Protein AF-X1IZ24-F1 (afdb_monomer_lite)

InterPro domains:
  IPR026870 Zinc-ribbon domain [PF13240] (3-24)

Structure (mmCIF, N/CA/C/O backbone):
data_AF-X1IZ24-F1
#
_entry.id   AF-X1IZ24-F1
#
loop_
_atom_site.group_PDB
_atom_site.id
_atom_site.type_symbol
_atom_site.label_atom_id
_atom_site.label_alt_id
_atom_site.label_comp_id
_atom_site.label_asym_id
_atom_site.label_entity_id
_atom_site.label_seq_id
_atom_site.pdbx_PDB_ins_code
_atom_site.Cartn_x
_atom_site.Cartn_y
_atom_site.Cartn_z
_atom_site.occupancy
_atom_site.B_iso_or_equiv
_atom_site.auth_seq_id
_atom_site.auth_comp_id
_atom_site.auth_asym_id
_atom_site.auth_atom_id
_atom_site.pdbx_PDB_model_num
ATOM 1 N N . MET A 1 1 ? 10.680 2.118 -9.728 1.00 61.44 1 MET A N 1
ATOM 2 C CA . MET A 1 1 ? 9.742 1.188 -10.395 1.00 61.44 1 MET A CA 1
ATOM 3 C C . MET A 1 1 ? 9.892 -0.179 -9.757 1.00 61.44 1 MET A C 1
ATOM 5 O O . MET A 1 1 ? 10.920 -0.819 -9.950 1.00 61.44 1 MET A O 1
ATOM 9 N N . SER A 1 2 ? 8.911 -0.598 -8.965 1.00 83.31 2 SER A N 1
ATOM 10 C CA . SER A 1 2 ? 8.871 -1.932 -8.365 1.00 83.31 2 SER A CA 1
ATOM 11 C C . SER A 1 2 ? 8.239 -2.937 -9.340 1.00 83.31 2 SER A C 1
ATOM 13 O O . SER A 1 2 ? 7.447 -2.575 -10.212 1.00 83.31 2 SER A O 1
ATOM 15 N N . LYS A 1 3 ? 8.631 -4.212 -9.250 1.00 89.25 3 LYS A N 1
ATOM 16 C CA . LYS A 1 3 ? 8.020 -5.309 -10.017 1.00 89.25 3 LYS A CA 1
ATOM 17 C C . LYS A 1 3 ? 7.174 -6.162 -9.082 1.00 89.25 3 LYS A C 1
ATOM 19 O O . LYS A 1 3 ? 7.541 -6.371 -7.928 1.00 89.25 3 LYS A O 1
ATOM 24 N N . CYS A 1 4 ? 6.046 -6.654 -9.579 1.00 89.50 4 CYS A N 1
ATOM 25 C CA . CYS A 1 4 ? 5.226 -7.605 -8.841 1.00 89.50 4 CYS A CA 1
ATOM 26 C C . CYS A 1 4 ? 6.019 -8.907 -8.617 1.00 89.50 4 CYS A C 1
ATOM 28 O O . CYS A 1 4 ? 6.475 -9.475 -9.608 1.00 89.50 4 CYS A O 1
ATOM 30 N N . PRO A 1 5 ? 6.129 -9.429 -7.382 1.00 87.44 5 PRO A N 1
ATOM 31 C CA . PRO A 1 5 ? 6.851 -10.678 -7.119 1.00 87.44 5 PRO A CA 1
ATOM 32 C C . PRO A 1 5 ? 6.137 -11.928 -7.662 1.00 87.44 5 PRO A C 1
ATOM 34 O O . PRO A 1 5 ? 6.736 -12.993 -7.717 1.00 87.44 5 PRO A O 1
ATOM 37 N N . TYR A 1 6 ? 4.865 -11.809 -8.062 1.00 90.81 6 TYR A N 1
ATOM 38 C CA . TYR A 1 6 ? 4.057 -12.935 -8.543 1.00 90.81 6 TYR A CA 1
ATOM 39 C C . TYR A 1 6 ? 3.970 -13.020 -10.070 1.00 90.81 6 TYR A C 1
ATOM 41 O O . TYR A 1 6 ? 3.894 -14.113 -10.617 1.00 90.81 6 TYR A O 1
ATOM 49 N N . CYS A 1 7 ? 3.942 -11.883 -10.774 1.00 92.69 7 CYS A N 1
ATOM 50 C CA . CYS A 1 7 ? 3.776 -11.856 -12.236 1.00 92.69 7 CYS A CA 1
ATOM 51 C C . CYS A 1 7 ? 4.859 -11.068 -12.980 1.00 92.69 7 CYS A C 1
ATOM 53 O O . CYS A 1 7 ? 4.768 -10.903 -14.195 1.00 92.69 7 CYS A O 1
ATOM 55 N N . ASN A 1 8 ? 5.845 -10.526 -12.262 1.00 90.94 8 ASN A N 1
ATOM 56 C CA . ASN A 1 8 ? 6.971 -9.745 -12.781 1.00 90.94 8 ASN A CA 1
ATOM 57 C C . ASN A 1 8 ? 6.609 -8.493 -13.597 1.00 90.94 8 ASN A C 1
ATOM 59 O O . ASN A 1 8 ? 7.503 -7.829 -14.129 1.00 90.94 8 ASN A O 1
ATOM 63 N N . LYS A 1 9 ? 5.325 -8.116 -13.660 1.00 91.25 9 LYS A N 1
ATOM 64 C CA . LYS A 1 9 ? 4.889 -6.873 -14.300 1.00 91.25 9 LYS A CA 1
ATOM 65 C C . LYS A 1 9 ? 5.278 -5.659 -13.470 1.00 91.25 9 LYS A C 1
ATOM 67 O O . LYS A 1 9 ? 5.466 -5.744 -12.254 1.00 91.25 9 LYS A O 1
ATOM 72 N N . THR A 1 10 ? 5.399 -4.528 -14.149 1.00 90.56 10 THR A N 1
ATOM 73 C CA . THR A 1 10 ? 5.681 -3.234 -13.535 1.00 90.56 10 THR A CA 1
ATOM 74 C C . THR A 1 10 ? 4.526 -2.805 -12.641 1.00 90.56 10 THR A C 1
ATOM 76 O O . THR A 1 10 ? 3.354 -2.914 -12.999 1.00 90.56 10 THR A O 1
ATOM 79 N N . VAL A 1 11 ? 4.875 -2.338 -11.449 1.00 89.50 11 VAL A N 1
ATOM 80 C CA . VAL A 1 11 ? 3.941 -1.878 -10.428 1.00 89.50 11 VAL A CA 1
ATOM 81 C C . VAL A 1 11 ? 4.396 -0.498 -9.981 1.00 89.50 11 VAL A C 1
ATOM 83 O O . VAL A 1 11 ? 5.588 -0.225 -9.813 1.00 89.50 11 VAL A O 1
ATOM 86 N N . THR A 1 12 ? 3.435 0.402 -9.813 1.00 84.50 12 THR A N 1
ATOM 87 C CA . THR A 1 12 ? 3.704 1.723 -9.248 1.00 84.50 12 THR A CA 1
ATOM 88 C C . THR A 1 12 ? 3.794 1.607 -7.734 1.00 84.50 12 THR A C 1
ATOM 90 O O . THR A 1 12 ? 2.963 0.946 -7.117 1.00 84.50 12 THR A O 1
ATOM 93 N N . ASP A 1 13 ? 4.718 2.327 -7.100 1.00 78.81 13 ASP A N 1
ATOM 94 C CA . ASP A 1 13 ? 4.920 2.243 -5.647 1.00 78.81 13 ASP A CA 1
ATOM 95 C C . ASP A 1 13 ? 3.686 2.672 -4.829 1.00 78.81 13 ASP A C 1
ATOM 97 O O . ASP A 1 13 ? 3.611 2.390 -3.640 1.00 78.81 13 ASP A O 1
ATOM 101 N N . ASN A 1 14 ? 2.676 3.293 -5.442 1.00 76.75 14 ASN A N 1
ATOM 102 C CA . ASN A 1 14 ? 1.399 3.632 -4.803 1.00 76.75 14 ASN A CA 1
ATOM 103 C C . ASN A 1 14 ? 0.353 2.501 -4.844 1.00 76.75 14 ASN A C 1
ATOM 105 O O . ASN A 1 14 ? -0.698 2.621 -4.218 1.00 76.75 14 ASN A O 1
ATOM 109 N N . GLN A 1 15 ? 0.612 1.408 -5.564 1.00 78.81 15 GLN A N 1
ATOM 110 C CA . GLN A 1 15 ? -0.340 0.313 -5.734 1.00 78.81 15 GLN A CA 1
ATOM 111 C C . GLN A 1 15 ? -0.255 -0.686 -4.575 1.00 78.81 15 GLN A C 1
ATOM 113 O O . GLN A 1 15 ? 0.821 -1.050 -4.101 1.00 78.81 15 GLN A O 1
ATOM 118 N N . VAL A 1 16 ? -1.424 -1.130 -4.113 1.00 84.62 16 VAL A N 1
ATOM 119 C CA . VAL A 1 16 ? -1.557 -2.146 -3.054 1.00 84.62 16 VAL A CA 1
ATOM 120 C C . VAL A 1 16 ? -1.794 -3.534 -3.634 1.00 84.62 16 VAL A C 1
ATOM 122 O O . VAL A 1 16 ? -1.339 -4.531 -3.078 1.00 84.62 16 VAL A O 1
ATOM 125 N N . LEU A 1 17 ? -2.489 -3.579 -4.767 1.00 88.62 17 LEU A N 1
ATOM 126 C CA . LEU A 1 17 ? -2.803 -4.777 -5.527 1.00 88.62 17 LEU A CA 1
ATOM 127 C C . LEU A 1 17 ? -2.163 -4.644 -6.904 1.00 88.62 17 LEU A C 1
ATOM 129 O O . LEU A 1 17 ? -2.151 -3.556 -7.484 1.00 88.62 17 LEU A O 1
ATOM 133 N N . CYS A 1 18 ? -1.654 -5.747 -7.439 1.00 88.94 18 CYS A N 1
ATOM 134 C CA . CYS A 1 18 ? -1.233 -5.790 -8.828 1.00 88.94 18 CYS A CA 1
ATOM 135 C C . CYS A 1 18 ? -2.473 -5.723 -9.723 1.00 88.94 18 CYS A C 1
ATOM 137 O O . CYS A 1 18 ? -3.313 -6.616 -9.663 1.00 88.94 18 CYS A O 1
ATOM 139 N N . MET A 1 19 ? -2.568 -4.723 -10.598 1.00 86.94 19 MET A N 1
ATOM 140 C CA . MET A 1 19 ? -3.688 -4.626 -11.549 1.00 86.94 19 MET A CA 1
ATOM 141 C C . MET A 1 19 ? -3.648 -5.704 -12.639 1.00 86.94 19 MET A C 1
ATOM 143 O O . MET A 1 19 ? -4.627 -5.886 -13.351 1.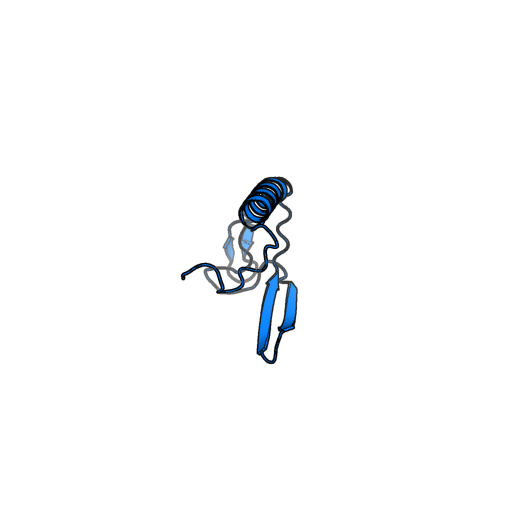00 86.94 19 MET A O 1
ATOM 147 N N . ASN A 1 20 ? -2.530 -6.422 -12.777 1.00 90.69 20 ASN A N 1
ATOM 148 C CA . ASN A 1 20 ? -2.389 -7.441 -13.807 1.00 90.69 20 ASN A CA 1
ATOM 149 C C . ASN A 1 20 ? -2.698 -8.863 -13.321 1.00 90.69 20 ASN A C 1
ATOM 151 O O . ASN A 1 20 ? -3.272 -9.639 -14.073 1.00 90.69 20 ASN A O 1
ATOM 155 N N . CYS A 1 21 ? -2.285 -9.230 -12.106 1.00 90.56 21 CYS A N 1
ATOM 156 C CA . CYS A 1 21 ? -2.533 -10.572 -11.560 1.00 90.56 21 CYS A CA 1
ATOM 157 C C . CYS A 1 21 ? -3.435 -10.584 -10.320 1.00 90.56 21 CYS A C 1
ATOM 159 O O . CYS A 1 21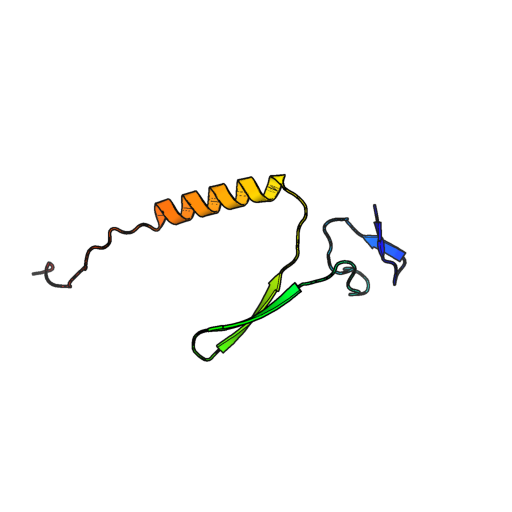 ? -3.740 -11.654 -9.809 1.00 90.56 21 CYS A O 1
ATOM 161 N N . GLY A 1 22 ? -3.826 -9.421 -9.793 1.00 87.50 22 GLY A N 1
ATOM 162 C CA . GLY A 1 22 ? -4.658 -9.315 -8.591 1.00 87.50 22 GLY A CA 1
ATOM 163 C C . GLY A 1 22 ? -3.929 -9.596 -7.274 1.00 87.50 22 GLY A C 1
ATOM 164 O O . GLY A 1 22 ? -4.525 -9.452 -6.210 1.00 87.50 22 GLY A O 1
ATOM 165 N N . SER A 1 23 ? -2.641 -9.960 -7.303 1.00 88.06 23 SER A N 1
ATOM 166 C CA . SER A 1 23 ? -1.889 -10.277 -6.087 1.00 88.06 23 SER A CA 1
ATOM 167 C C . SER A 1 23 ? -1.735 -9.060 -5.177 1.00 88.06 23 SER A C 1
ATOM 169 O O . SER A 1 23 ? -1.450 -7.954 -5.650 1.00 88.06 23 SER A O 1
ATOM 171 N N . GLN A 1 24 ? -1.805 -9.275 -3.869 1.00 87.12 24 GLN A N 1
ATOM 172 C CA . GLN A 1 24 ? -1.530 -8.248 -2.876 1.00 87.12 24 GLN A CA 1
ATOM 173 C C . GLN A 1 24 ? -0.025 -7.995 -2.737 1.00 87.12 24 GLN A C 1
ATOM 175 O O . GLN A 1 24 ? 0.744 -8.895 -2.423 1.00 87.12 24 GLN A O 1
ATOM 180 N N . ILE A 1 25 ? 0.387 -6.750 -2.973 1.00 87.69 25 ILE A N 1
ATOM 181 C CA . ILE A 1 25 ? 1.790 -6.309 -2.937 1.00 87.69 25 ILE A CA 1
ATOM 182 C C . ILE A 1 25 ? 2.094 -5.596 -1.618 1.00 87.69 25 ILE A C 1
ATOM 184 O O . ILE A 1 25 ? 3.211 -5.664 -1.113 1.00 87.69 25 ILE A O 1
ATOM 188 N N . LYS A 1 26 ? 1.092 -4.924 -1.036 1.00 83.56 26 LYS A N 1
ATOM 189 C CA . LYS A 1 26 ? 1.210 -4.262 0.268 1.00 83.56 26 LYS A CA 1
ATOM 190 C C . LYS A 1 26 ? 0.174 -4.787 1.260 1.00 83.56 26 LYS A C 1
ATOM 192 O O . LYS A 1 26 ? -0.971 -5.039 0.872 1.00 83.56 26 LYS A O 1
ATOM 197 N N . PRO A 1 27 ? 0.526 -4.905 2.550 1.00 79.44 27 PRO A N 1
ATOM 198 C CA . PRO A 1 27 ? -0.409 -5.364 3.565 1.00 79.44 27 PRO A CA 1
ATOM 199 C C . PRO A 1 27 ? -1.577 -4.378 3.726 1.00 79.44 27 PRO A C 1
ATOM 201 O O . PRO A 1 27 ? -1.390 -3.179 3.937 1.00 79.44 27 PRO A O 1
ATOM 204 N N . LEU A 1 28 ? -2.797 -4.908 3.640 1.00 77.19 28 LEU A N 1
ATOM 205 C CA . LEU A 1 28 ? -4.055 -4.210 3.900 1.00 77.19 28 LEU A CA 1
ATOM 206 C C . LEU A 1 28 ? -4.459 -4.478 5.345 1.00 77.19 28 LEU A C 1
ATOM 208 O O . LEU A 1 28 ? -4.559 -5.634 5.755 1.00 77.19 28 LEU A O 1
ATOM 212 N N . LYS A 1 29 ? -4.736 -3.429 6.123 1.00 75.81 29 LYS A N 1
ATOM 213 C CA . LYS A 1 29 ? -5.322 -3.593 7.456 1.00 75.81 29 LYS A CA 1
ATOM 214 C C . LYS A 1 29 ? -6.839 -3.578 7.316 1.00 75.81 29 LYS A C 1
ATOM 216 O O . LYS A 1 29 ? -7.436 -2.526 7.094 1.00 75.81 29 LYS A O 1
ATOM 221 N N . VAL A 1 30 ? -7.461 -4.747 7.440 1.00 73.56 30 VAL A N 1
ATOM 222 C CA . VAL A 1 30 ? -8.922 -4.882 7.431 1.00 73.56 30 VAL A CA 1
ATOM 223 C C . VAL A 1 30 ? -9.453 -4.601 8.835 1.00 73.56 30 VAL A C 1
ATOM 225 O O . VAL A 1 30 ? -9.077 -5.281 9.787 1.00 73.56 30 VAL A O 1
ATOM 228 N N . LYS A 1 31 ? -10.335 -3.608 8.983 1.00 74.88 31 LYS A N 1
ATOM 229 C CA . LYS A 1 31 ? -11.067 -3.352 10.231 1.00 74.88 31 LYS A CA 1
ATOM 230 C C . LYS A 1 31 ? -12.554 -3.578 9.984 1.00 74.88 31 LYS A C 1
ATOM 232 O O . LYS A 1 31 ? -13.173 -2.858 9.205 1.00 74.88 31 LYS A O 1
ATOM 237 N N . ARG A 1 32 ? -13.139 -4.571 10.655 1.00 73.19 32 ARG A N 1
ATOM 238 C CA . ARG A 1 32 ?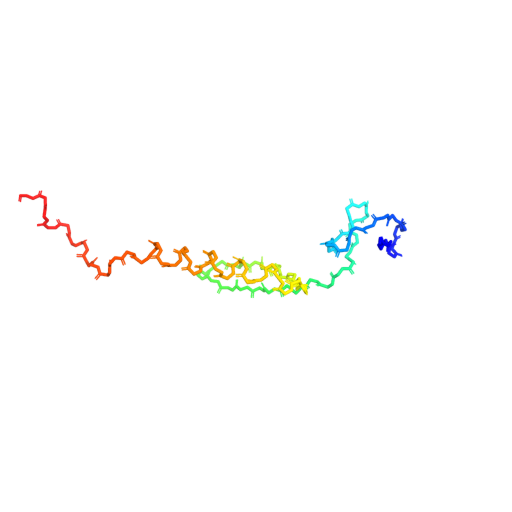 -14.594 -4.776 10.671 1.00 73.19 32 ARG A CA 1
ATOM 239 C C . ARG A 1 32 ? -15.176 -3.937 11.800 1.00 73.19 32 ARG A C 1
ATOM 241 O O . ARG A 1 32 ? -14.728 -4.058 12.937 1.00 73.19 32 ARG A O 1
ATOM 248 N N . LYS A 1 33 ? -16.130 -3.062 11.489 1.00 72.75 33 LYS A N 1
ATOM 249 C CA . LYS A 1 33 ? -16.860 -2.288 12.498 1.00 72.75 33 LYS A CA 1
ATOM 250 C C . LYS A 1 33 ? -18.345 -2.604 12.398 1.00 72.75 33 LYS A C 1
ATOM 252 O O . LYS A 1 33 ? -18.904 -2.637 11.303 1.00 72.75 33 LYS A O 1
ATOM 257 N N . PHE A 1 34 ? -18.965 -2.820 13.549 1.00 65.94 34 PHE A N 1
ATOM 258 C CA . PHE A 1 34 ? -20.404 -2.995 13.673 1.00 65.94 34 PHE A CA 1
ATOM 259 C C . PHE A 1 34 ? -20.999 -1.659 14.116 1.00 65.94 34 PHE A C 1
ATOM 261 O O . PHE A 1 34 ? -20.708 -1.191 15.213 1.00 65.94 34 PHE A O 1
ATOM 268 N N . PHE A 1 35 ? -21.761 -1.005 13.241 1.00 66.00 35 PHE A N 1
ATOM 269 C CA . PHE A 1 35 ? -22.471 0.236 13.559 1.00 66.00 35 PHE A CA 1
ATOM 270 C C . PHE A 1 35 ? -23.948 0.022 13.239 1.00 66.00 35 PHE A C 1
ATOM 272 O O . PHE A 1 35 ? -24.289 -0.256 12.091 1.00 66.00 35 PHE A O 1
ATOM 279 N N . GLY A 1 36 ? -24.812 0.128 14.254 1.00 63.97 36 GLY A N 1
ATOM 280 C CA . GLY A 1 36 ? -26.269 0.139 14.075 1.00 63.97 36 GLY A CA 1
ATOM 281 C C . GLY A 1 36 ? -26.825 -1.065 13.308 1.00 63.97 36 GLY A C 1
ATOM 282 O O . GLY A 1 36 ? -27.541 -0.888 12.329 1.00 63.97 36 GLY A O 1
ATOM 283 N N . GLY A 1 37 ? -26.453 -2.289 13.696 1.00 74.12 37 GLY A N 1
ATOM 284 C CA . GLY A 1 37 ? -27.014 -3.517 13.115 1.00 74.12 37 GLY A CA 1
ATOM 285 C C . GLY A 1 37 ? -26.438 -3.943 11.757 1.00 74.12 37 GLY A C 1
ATOM 286 O O . GLY A 1 37 ? -26.780 -5.020 11.278 1.00 74.12 37 GLY A O 1
ATOM 287 N N . LYS A 1 38 ? -25.547 -3.153 11.135 1.00 69.56 38 LYS A N 1
ATOM 288 C CA . LYS A 1 38 ? -24.893 -3.495 9.858 1.00 69.56 38 LYS A CA 1
ATOM 289 C C . LYS A 1 38 ? -23.380 -3.677 10.028 1.00 69.56 38 LYS A C 1
ATOM 291 O O . LYS A 1 38 ? -22.700 -2.859 10.657 1.00 69.56 38 LYS A O 1
ATOM 296 N N . ILE A 1 39 ? -22.842 -4.746 9.433 1.00 72.38 39 ILE A N 1
ATOM 297 C CA . ILE A 1 39 ? -21.396 -5.000 9.356 1.00 72.38 39 ILE A CA 1
ATOM 298 C C . ILE A 1 39 ? -20.817 -4.151 8.224 1.00 72.38 39 ILE A C 1
ATOM 300 O O . ILE A 1 39 ? -21.138 -4.365 7.060 1.00 72.38 39 ILE A O 1
ATOM 304 N N . ASN A 1 40 ? -19.922 -3.222 8.561 1.00 72.94 40 ASN A N 1
ATOM 305 C CA . ASN A 1 40 ? -19.146 -2.470 7.580 1.00 72.94 40 ASN A CA 1
ATOM 306 C C . ASN A 1 40 ? -17.696 -2.975 7.581 1.00 72.94 40 ASN A C 1
ATOM 308 O O . ASN A 1 40 ? -17.035 -3.017 8.627 1.00 72.94 40 ASN A O 1
ATOM 312 N N . VAL A 1 41 ? -17.190 -3.359 6.406 1.00 71.88 41 VAL A N 1
ATOM 313 C CA . VAL A 1 41 ? -15.789 -3.760 6.213 1.00 71.88 41 VAL A CA 1
ATOM 314 C C . VAL A 1 41 ? -15.002 -2.551 5.720 1.00 71.88 41 VAL A C 1
ATOM 316 O O . VAL A 1 41 ? -15.213 -2.081 4.608 1.00 71.88 41 VAL A O 1
ATOM 319 N N . ILE A 1 42 ? -14.088 -2.041 6.547 1.00 73.44 42 ILE A N 1
ATOM 320 C CA . ILE A 1 42 ? -13.226 -0.909 6.197 1.00 73.44 42 ILE A CA 1
ATOM 321 C C . ILE A 1 42 ? -11.835 -1.451 5.873 1.00 73.44 42 ILE A C 1
ATOM 323 O O . ILE A 1 42 ? -11.152 -2.010 6.736 1.00 73.44 42 ILE A O 1
ATOM 327 N N . LEU A 1 43 ? -11.402 -1.268 4.627 1.00 70.56 43 LEU A N 1
ATOM 328 C CA . LEU A 1 43 ? -10.034 -1.543 4.195 1.00 70.56 43 LEU A CA 1
ATOM 329 C C . LEU A 1 43 ? -9.192 -0.287 4.422 1.00 70.56 43 LEU A C 1
ATOM 331 O O . LEU A 1 43 ? -9.453 0.759 3.836 1.00 70.56 43 LEU A O 1
ATOM 335 N N . SER A 1 44 ? -8.198 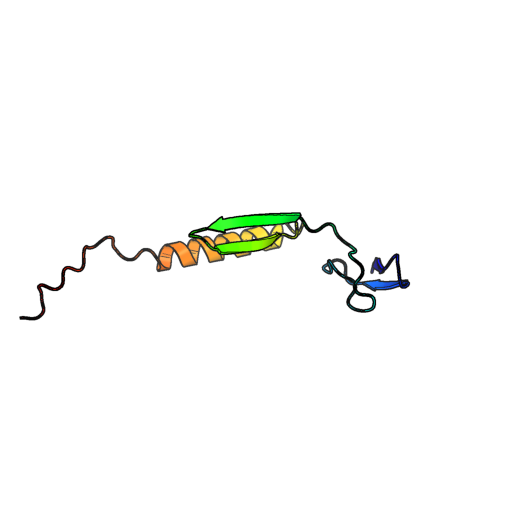-0.368 5.302 1.00 65.00 44 SER A N 1
ATOM 336 C CA . SER A 1 44 ? -7.260 0.726 5.554 1.00 65.00 44 SER A CA 1
ATOM 337 C C . SER A 1 44 ? -5.891 0.387 4.971 1.00 65.00 44 SER A C 1
ATOM 339 O O . SER A 1 44 ? -5.285 -0.628 5.321 1.00 65.00 44 SER A O 1
ATOM 341 N N . VAL A 1 45 ? -5.388 1.266 4.107 1.00 67.50 45 VAL A N 1
ATOM 342 C CA . VAL A 1 45 ? -4.020 1.213 3.580 1.00 67.50 45 VAL A CA 1
ATOM 343 C C . VAL A 1 45 ? -3.184 2.233 4.340 1.00 67.50 45 VAL A C 1
ATOM 345 O O . VAL A 1 45 ? -3.576 3.393 4.437 1.00 67.50 45 VAL A O 1
ATOM 348 N N . ASN A 1 46 ? -2.036 1.825 4.880 1.00 60.91 46 ASN A N 1
ATOM 349 C CA . ASN A 1 46 ? -1.097 2.779 5.461 1.00 60.91 46 ASN A CA 1
ATOM 350 C C . ASN A 1 46 ? -0.276 3.411 4.325 1.00 60.91 46 ASN A C 1
ATOM 352 O O . ASN A 1 46 ? 0.592 2.754 3.750 1.00 60.91 46 ASN A O 1
ATOM 356 N N . ARG A 1 47 ? -0.602 4.652 3.951 1.00 60.59 47 ARG A N 1
ATOM 357 C CA . ARG A 1 47 ? 0.166 5.431 2.975 1.00 60.59 47 ARG A CA 1
ATOM 358 C C . ARG A 1 47 ? 1.208 6.234 3.750 1.00 60.59 47 ARG A C 1
ATOM 360 O O . ARG A 1 47 ? 0.862 7.178 4.448 1.00 60.59 47 ARG A O 1
ATOM 367 N N . SER A 1 48 ? 2.478 5.859 3.636 1.00 56.75 48 SER A N 1
ATOM 368 C CA . SER A 1 48 ? 3.608 6.469 4.358 1.00 56.75 48 SER A CA 1
ATOM 369 C C . SER A 1 48 ? 4.006 7.866 3.852 1.00 56.75 48 SER A C 1
ATOM 371 O O . SER A 1 48 ? 5.111 8.322 4.123 1.00 56.75 48 SER A O 1
ATO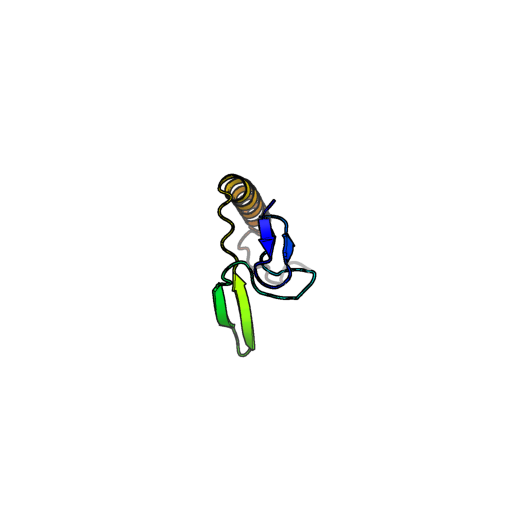M 373 N N . ASN A 1 49 ? 3.136 8.550 3.106 1.00 56.31 49 ASN A N 1
ATOM 374 C CA . ASN A 1 49 ? 3.438 9.847 2.515 1.00 56.31 49 ASN A CA 1
ATOM 375 C C . ASN A 1 49 ? 2.955 10.954 3.464 1.00 56.31 49 ASN A C 1
ATOM 377 O O . ASN A 1 49 ? 1.795 11.363 3.422 1.00 56.31 49 ASN A O 1
ATOM 381 N N . SER A 1 50 ? 3.836 11.393 4.367 1.00 54.25 50 SER A N 1
ATOM 382 C CA . SER A 1 50 ? 3.554 12.403 5.402 1.00 54.25 50 SER A CA 1
ATOM 383 C C . SER A 1 50 ? 2.986 13.709 4.835 1.00 54.25 50 SER A C 1
ATOM 385 O O . SER A 1 50 ? 2.146 14.341 5.471 1.00 54.25 50 SER A O 1
ATOM 387 N N . PHE A 1 51 ? 3.384 14.073 3.614 1.00 52.97 51 PHE A N 1
ATOM 388 C CA . PHE A 1 51 ? 2.972 15.310 2.952 1.00 52.97 51 PHE A CA 1
ATOM 389 C C . PHE A 1 51 ? 1.507 15.313 2.480 1.00 52.97 51 PHE A C 1
ATOM 391 O O . PHE A 1 51 ? 0.844 16.340 2.529 1.00 52.97 51 PHE A O 1
ATOM 398 N N . GLU A 1 52 ? 0.951 14.170 2.063 1.00 58.81 52 GLU A N 1
ATOM 399 C CA . GLU A 1 52 ? -0.476 14.105 1.697 1.00 58.81 52 GLU A CA 1
ATOM 400 C C . GLU A 1 52 ? -1.389 14.155 2.928 1.00 58.81 52 GLU A C 1
ATOM 402 O O . GLU A 1 52 ? -2.538 14.588 2.834 1.00 58.81 52 GLU A O 1
ATOM 407 N N . MET A 1 53 ? -0.882 13.744 4.094 1.00 55.62 53 MET A N 1
ATOM 408 C CA . MET A 1 53 ? -1.666 13.698 5.325 1.00 55.62 53 MET A CA 1
ATOM 409 C C . MET A 1 53 ? -2.022 15.105 5.832 1.00 55.62 53 MET A C 1
ATOM 411 O O . MET A 1 53 ? -3.152 15.316 6.267 1.00 55.62 53 MET A O 1
ATOM 415 N N . SER A 1 54 ? -1.111 16.081 5.722 1.00 63.34 54 SER A N 1
ATOM 416 C CA . SER A 1 54 ? -1.350 17.465 6.168 1.00 63.34 54 SER A CA 1
ATOM 417 C C . SER A 1 54 ? -2.429 18.169 5.339 1.00 63.34 54 SER A C 1
ATOM 419 O O . SER A 1 54 ? -3.324 18.804 5.898 1.00 63.34 54 SER A O 1
ATOM 421 N N . VAL A 1 55 ? -2.410 17.984 4.016 1.00 67.88 55 VAL A N 1
ATOM 422 C CA . VAL A 1 55 ? -3.409 18.550 3.094 1.00 67.88 55 VAL A CA 1
ATOM 423 C C . VAL A 1 55 ? -4.797 17.954 3.350 1.00 67.88 55 VAL A C 1
ATOM 425 O O . VAL A 1 55 ? -5.808 18.661 3.336 1.00 67.88 55 VAL A O 1
ATOM 428 N N . ILE A 1 56 ? -4.867 16.644 3.614 1.00 65.50 56 ILE A N 1
ATOM 429 C CA . ILE A 1 56 ? -6.127 15.978 3.965 1.00 65.50 56 ILE A CA 1
ATOM 430 C C . ILE A 1 56 ? -6.643 16.494 5.313 1.00 65.50 56 ILE A C 1
ATOM 432 O O . ILE A 1 56 ? -7.830 16.803 5.430 1.00 65.50 56 ILE A O 1
ATOM 436 N N . GLU A 1 57 ? -5.779 16.623 6.324 1.00 66.31 57 GLU A N 1
ATOM 437 C CA . GLU A 1 57 ? -6.170 17.163 7.629 1.00 66.31 57 GLU A CA 1
ATOM 438 C C . GLU A 1 57 ? -6.728 18.583 7.533 1.00 66.31 57 GLU A C 1
ATOM 440 O O . GLU A 1 57 ? -7.726 18.894 8.189 1.00 66.31 57 GLU A O 1
ATOM 445 N N . GLU A 1 58 ? -6.119 19.438 6.715 1.00 68.69 58 GLU A N 1
ATOM 446 C CA . GLU A 1 58 ? -6.580 20.807 6.502 1.00 68.69 58 GLU A CA 1
ATOM 447 C C . GLU A 1 58 ? -7.975 20.840 5.858 1.00 68.69 58 GLU A C 1
ATOM 449 O O . GLU A 1 58 ? -8.883 21.479 6.397 1.00 68.69 58 GLU A O 1
ATOM 454 N N . ARG A 1 59 ? -8.210 20.040 4.806 1.00 63.09 59 ARG A N 1
ATOM 455 C CA . ARG A 1 59 ? -9.541 19.898 4.182 1.00 63.09 59 ARG A CA 1
ATOM 456 C C . ARG A 1 59 ? -10.593 19.341 5.139 1.00 63.09 59 ARG A C 1
ATOM 458 O O . ARG A 1 59 ? -11.745 19.781 5.126 1.00 63.09 59 ARG A O 1
ATOM 465 N N . VAL A 1 60 ? -10.227 18.391 6.001 1.00 71.19 60 VAL A N 1
ATOM 466 C CA . VAL A 1 60 ? -11.138 17.846 7.022 1.00 71.19 60 VAL A CA 1
ATOM 467 C C . VAL A 1 60 ? -11.468 18.906 8.076 1.00 71.19 60 VAL A C 1
ATOM 469 O O . VAL A 1 60 ? -12.628 19.019 8.485 1.00 71.19 60 VAL A O 1
ATOM 472 N N . LYS A 1 61 ? -10.486 19.709 8.507 1.00 69.56 61 LYS A N 1
ATOM 473 C CA . LYS A 1 61 ? -10.701 20.834 9.433 1.00 69.56 61 LYS A CA 1
ATOM 474 C C . LYS A 1 61 ? -11.619 21.886 8.815 1.00 69.56 61 LYS A C 1
ATOM 476 O O . LYS A 1 61 ? -12.545 22.331 9.491 1.00 69.56 61 LYS A O 1
ATOM 481 N N . GLU A 1 62 ? -11.416 22.244 7.549 1.00 65.12 62 GLU A N 1
ATOM 482 C CA . GLU A 1 62 ? -12.271 23.205 6.848 1.00 65.12 62 GLU A CA 1
ATOM 483 C C . GLU A 1 62 ? -13.708 22.688 6.702 1.00 65.12 62 GLU A C 1
ATOM 485 O O . GLU A 1 62 ? -14.661 23.388 7.045 1.00 65.12 62 GLU A O 1
ATOM 490 N N . THR A 1 63 ? -13.880 21.427 6.305 1.00 57.03 63 THR A N 1
ATOM 491 C CA . THR A 1 63 ? -15.210 20.809 6.179 1.00 57.03 63 THR A CA 1
ATOM 492 C C . THR A 1 63 ? -15.942 20.777 7.525 1.00 57.03 63 THR A C 1
ATOM 494 O O . THR A 1 63 ? -17.116 21.134 7.605 1.00 57.03 63 THR A O 1
ATOM 497 N N . LYS A 1 64 ? -15.245 20.440 8.622 1.00 60.44 64 LYS A N 1
ATOM 498 C CA . LYS A 1 64 ? -15.810 20.509 9.982 1.00 60.44 64 LYS A CA 1
ATOM 499 C C . LYS A 1 64 ? -16.184 21.931 10.400 1.00 60.44 64 LYS A C 1
ATOM 501 O O . LYS A 1 64 ? -17.155 22.091 11.131 1.00 60.44 64 LYS A O 1
ATOM 506 N N . ARG A 1 65 ? -15.433 22.954 9.973 1.00 61.16 65 ARG A N 1
ATOM 507 C CA . ARG A 1 65 ? -15.789 24.362 10.217 1.00 61.16 65 ARG A CA 1
ATOM 508 C C . ARG A 1 65 ? -17.078 24.736 9.482 1.00 61.16 65 ARG A C 1
ATOM 510 O O . ARG A 1 65 ? -17.936 25.349 10.101 1.00 61.16 65 ARG A O 1
ATOM 517 N N . ARG A 1 66 ? -17.243 24.314 8.223 1.00 58.25 66 ARG A N 1
ATOM 518 C CA . ARG A 1 66 ? -18.455 24.577 7.421 1.00 58.25 66 ARG A CA 1
ATOM 519 C C . ARG A 1 66 ? -19.695 23.834 7.927 1.00 58.25 66 ARG A C 1
ATOM 521 O O . ARG A 1 66 ? -20.787 24.380 7.887 1.00 58.25 66 ARG A O 1
ATOM 528 N N . LEU A 1 67 ? -19.529 22.611 8.433 1.00 58.75 67 LEU A N 1
ATOM 529 C CA . LEU A 1 67 ? -20.623 21.789 8.968 1.00 58.75 67 LEU A CA 1
ATOM 530 C C . LEU A 1 67 ? -20.996 22.107 10.424 1.00 58.75 67 LEU A C 1
ATOM 532 O O . LEU A 1 67 ? -21.881 21.453 10.973 1.00 58.75 67 LEU A O 1
ATOM 536 N N . LYS A 1 68 ? -20.356 23.090 11.075 1.00 55.66 68 LYS A N 1
ATOM 537 C CA . LYS A 1 68 ? -20.876 23.652 12.329 1.00 55.66 68 LYS A CA 1
ATOM 538 C C . LYS A 1 68 ? -22.132 24.464 12.010 1.00 55.66 68 LYS A C 1
ATOM 540 O O . LYS A 1 68 ? -22.102 25.689 11.991 1.00 55.66 68 LYS A O 1
ATOM 545 N N . THR A 1 69 ? -23.246 23.779 11.778 1.00 55.50 69 THR A N 1
ATOM 546 C CA . THR A 1 69 ? -24.554 24.399 11.961 1.00 55.50 69 THR A CA 1
ATOM 547 C C . THR A 1 69 ? -24.634 24.868 13.416 1.00 55.50 69 THR A C 1
ATOM 549 O O . THR A 1 69 ? -24.165 24.148 14.311 1.00 55.50 69 THR A O 1
ATOM 552 N N . PRO A 1 70 ? -25.181 26.060 13.698 1.00 55.16 70 PRO A N 1
ATOM 553 C CA . PRO A 1 70 ? -25.463 26.443 15.072 1.00 55.16 70 PRO A CA 1
ATOM 554 C C . PRO A 1 70 ? -26.300 25.332 15.713 1.00 55.16 70 PRO A C 1
ATOM 556 O O . PRO A 1 70 ? -27.221 24.799 15.092 1.00 55.16 70 PRO A O 1
ATOM 559 N N . ARG A 1 71 ? -25.958 24.940 16.945 1.00 51.72 71 ARG A N 1
ATOM 560 C CA . ARG A 1 71 ? -26.817 24.091 17.781 1.00 51.72 71 ARG A CA 1
ATOM 56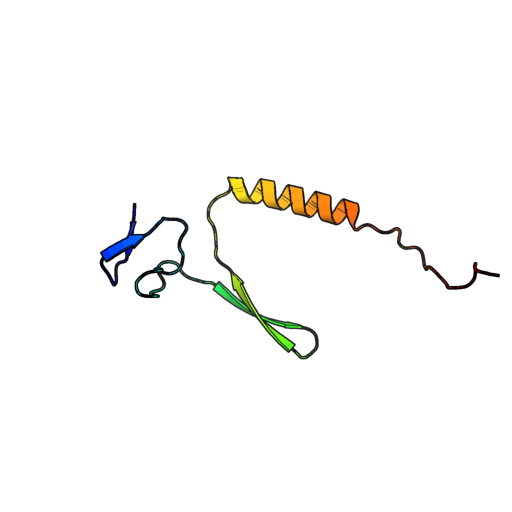1 C C . ARG A 1 71 ? -28.024 24.925 18.218 1.00 51.72 71 ARG A C 1
ATOM 563 O O . ARG A 1 71 ? -28.123 25.311 19.373 1.00 51.72 71 ARG A O 1
ATOM 570 N N . GLY A 1 72 ? -28.874 25.267 17.258 1.00 49.72 72 GLY A N 1
ATOM 571 C CA . GLY A 1 72 ? -30.206 25.793 17.471 1.00 49.72 72 GLY A CA 1
ATOM 572 C C . GLY A 1 72 ? -31.182 24.647 17.265 1.00 49.72 72 GLY A C 1
ATOM 573 O O . GLY A 1 72 ? -31.201 24.006 16.217 1.00 49.72 72 GLY A O 1
ATOM 574 N N . ASN A 1 73 ? -31.963 24.364 18.290 1.00 57.38 73 ASN A N 1
ATOM 575 C CA . ASN A 1 73 ? -33.255 23.717 18.174 1.00 57.38 73 ASN A CA 1
ATOM 576 C C . ASN A 1 73 ? -34.131 24.532 17.205 1.00 57.38 73 ASN A C 1
ATOM 578 O O . ASN A 1 73 ? -34.769 25.496 17.607 1.00 57.38 73 ASN A O 1
ATOM 582 N N . LEU A 1 74 ? -34.150 24.163 15.921 1.00 57.94 74 LEU A N 1
ATOM 583 C CA . LEU A 1 74 ? -35.209 24.579 15.000 1.00 57.94 74 LEU A CA 1
ATOM 584 C C . LEU A 1 74 ? -36.492 23.856 15.425 1.00 57.94 74 LEU A C 1
ATOM 586 O O . LEU A 1 74 ? -36.817 22.797 14.891 1.00 57.94 74 LEU A O 1
ATOM 590 N N . THR A 1 75 ? -37.176 24.376 16.446 1.00 59.88 75 THR A N 1
ATOM 591 C CA . THR A 1 75 ? -38.570 24.004 16.681 1.00 59.88 75 THR A CA 1
ATOM 592 C C . THR A 1 75 ? -39.437 24.703 15.636 1.00 59.88 75 THR A C 1
ATOM 594 O O . THR A 1 75 ? -39.163 25.826 15.207 1.00 59.88 75 THR A O 1
ATOM 597 N N . LEU A 1 76 ? -40.437 23.973 15.153 1.00 54.22 76 LEU A N 1
ATOM 598 C CA . LEU A 1 76 ? -41.297 24.287 14.014 1.00 54.22 76 LEU A CA 1
ATOM 599 C C . LEU A 1 76 ? -42.372 25.337 14.372 1.00 54.22 76 LEU A C 1
ATOM 601 O O . LEU A 1 76 ? -43.511 25.213 13.944 1.00 54.22 76 LEU A O 1
ATOM 605 N N . ASP A 1 77 ? -42.035 26.352 15.170 1.00 51.94 77 ASP A N 1
ATOM 606 C CA . ASP A 1 77 ? -43.038 27.236 15.791 1.00 51.94 77 ASP A CA 1
ATOM 607 C C . ASP A 1 77 ? -42.985 28.686 15.271 1.00 51.94 77 ASP A C 1
ATOM 609 O O . ASP A 1 77 ? -43.563 29.579 15.876 1.00 51.94 77 ASP A O 1
ATOM 613 N N . HIS A 1 78 ? -42.288 28.950 14.161 1.00 47.97 78 HIS A N 1
ATOM 614 C CA . HIS A 1 78 ? -42.135 30.304 13.590 1.00 47.97 78 HIS A CA 1
ATOM 615 C C . HIS A 1 78 ? -42.606 30.419 12.128 1.00 47.97 78 HIS A C 1
ATOM 617 O O . HIS A 1 78 ? -42.038 31.168 11.337 1.00 47.97 78 HIS A O 1
ATOM 623 N N . TRP A 1 79 ? -43.648 29.670 11.762 1.00 54.50 79 TRP A N 1
ATOM 624 C CA . TRP A 1 79 ? -44.357 29.820 10.481 1.00 54.50 79 TRP A CA 1
ATOM 625 C C . TRP A 1 79 ? -45.870 30.002 10.683 1.00 54.50 79 TRP A C 1
ATOM 627 O O . TRP A 1 79 ? -46.668 29.366 9.995 1.00 54.50 79 TRP A O 1
ATOM 637 N N . LEU A 1 80 ? -46.258 30.862 11.630 1.00 41.94 80 LEU A N 1
ATOM 638 C CA . LEU A 1 80 ? -47.604 31.433 11.741 1.00 41.94 80 LEU A CA 1
ATOM 639 C C . LEU A 1 80 ? -47.505 32.940 11.976 1.00 41.94 80 LEU A C 1
ATOM 641 O O . LEU A 1 80 ? -46.715 33.332 12.863 1.00 41.94 80 LEU A O 1
#

pLDDT: mean 70.58, std 13.34, range [41.94, 92.69]

Sequence (80 aa):
MSKCPYCNKTVTDNQVLCMNCGSQIKPLKVKRKFFGGKINVILSVNRSNSFEMSVIEERVKETKRRLKTPRGNLTLDHWL

Foldseek 3Di:
DDADPPPRDDDDPPDQADPVPRDGPADWDWDWDDDPNDIDIDTDDDDPPPVVVVVVVVVVVVVVVVPPDPPDPPDVPPPD

Secondary structure (DSSP, 8-state):
-EE-TTT--EE-TT-SB-TTT--B-S--EEEEEEETTEEEEEEE-----HHHHHHHHHHHHHHHHHT--------S-S--

Organism: NCBI:txid412755

Radius of gyration: 21.48 Å; chains: 1; bounding box: 57×44×32 Å